Protein AF-A0A957MDE9-F1 (afdb_monomer)

pLDDT: mean 85.19, std 17.05, range [41.03, 98.44]

Sequence (161 aa):
MSDERLPLPGDATGAPSADHPGSALASIGDRILSTESEVSRFDRWVEFIAAVVLSLATVATAWAGYQATLWGGEQARHMAAATAANVQSAQQASSAQQRLSLQATLFVQWATAISEENQDLADFLYQRFPAELRVATDAWLATQPLKNPDAPATPFEMAEY

Mean predicted aligned error: 14.81 Å

Foldseek 3Di:
DDDDDDDDDDDDDDDDDDDDPVVVVVVVVCVVVVVPPCPDVVVVVVVVVVVVVVVVVVVVVVVVVVVVVVVVVVVVVVVVVVVVVVVVVVVVVVVVVVVVVVLVVLQVQLVVCVVVVNVVSNVVSLVVHDPQSNQLQVVQVVCVVVPDVPGDPGSVPDPSD

Solvent-accessible surface area (backbone atoms only — not comparable to full-atom values): 9462 Å² total; per-residue (Å²): 133,86,87,88,82,88,82,91,88,87,84,88,84,90,86,84,85,83,84,61,75,66,55,60,56,49,52,50,49,47,52,59,55,60,69,64,73,65,81,41,72,63,56,59,51,50,52,51,50,50,53,52,52,52,52,51,52,51,53,51,52,53,50,53,54,54,52,52,51,55,55,49,50,57,52,49,52,52,51,51,50,51,51,52,50,52,52,52,51,50,52,51,51,52,54,50,52,52,50,51,53,52,50,53,51,50,50,51,53,27,53,48,24,55,75,70,69,35,56,73,59,19,54,58,45,56,74,65,44,54,68,47,60,44,54,6,39,53,56,40,57,72,52,36,54,93,79,31,89,85,34,66,95,48,35,85,73,38,93,62,80

Radius of gyration: 54.34 Å; Cα contacts (8 Å, |Δi|>4): 55; chains: 1; bounding box: 136×41×113 Å

Structure (mmCIF, N/CA/C/O backbone):
data_AF-A0A957MDE9-F1
#
_entry.id   AF-A0A957MDE9-F1
#
loop_
_atom_site.group_PDB
_atom_site.id
_atom_site.type_symbol
_atom_site.label_atom_id
_atom_site.label_alt_id
_atom_site.label_comp_id
_atom_site.label_asym_id
_atom_site.label_entity_id
_atom_site.label_seq_id
_atom_site.pdbx_PDB_ins_code
_atom_site.Cartn_x
_atom_site.Cartn_y
_atom_site.Cartn_z
_atom_site.occupancy
_atom_site.B_iso_or_equiv
_atom_site.auth_seq_id
_atom_site.auth_comp_id
_atom_site.auth_asym_id
_atom_site.auth_atom_id
_atom_site.pdbx_PDB_model_num
ATOM 1 N N . MET A 1 1 ? 108.355 -29.364 -77.300 1.00 41.22 1 MET A N 1
ATOM 2 C CA . MET A 1 1 ? 109.275 -28.717 -78.252 1.00 41.22 1 MET A CA 1
ATOM 3 C C . MET A 1 1 ? 109.113 -27.229 -78.030 1.00 41.22 1 MET A C 1
ATOM 5 O O . MET A 1 1 ? 108.057 -26.746 -78.396 1.00 41.22 1 MET A O 1
ATOM 9 N N . SER A 1 2 ? 110.077 -26.647 -77.302 1.00 46.56 2 SER A N 1
ATOM 10 C CA . SER A 1 2 ? 110.495 -25.230 -77.210 1.00 46.56 2 SER A CA 1
ATOM 11 C C . SER A 1 2 ? 109.396 -24.149 -77.106 1.00 46.56 2 SER A C 1
ATOM 13 O O . SER A 1 2 ? 108.412 -24.176 -77.820 1.00 46.56 2 SER A O 1
ATOM 15 N N . ASP A 1 3 ? 109.479 -23.109 -76.288 1.00 43.38 3 ASP A N 1
ATOM 16 C CA . ASP A 1 3 ? 110.652 -22.366 -75.846 1.00 43.38 3 ASP A CA 1
ATOM 17 C C . ASP A 1 3 ? 110.223 -21.379 -74.743 1.00 43.38 3 ASP A C 1
ATOM 19 O O . ASP A 1 3 ? 109.060 -20.983 -74.649 1.00 43.38 3 ASP A O 1
ATOM 23 N N . GLU A 1 4 ? 111.190 -20.984 -73.934 1.00 65.56 4 GLU A N 1
ATOM 24 C CA . GLU A 1 4 ? 111.104 -20.148 -72.745 1.00 65.56 4 GLU A CA 1
ATOM 25 C C . GLU A 1 4 ? 111.543 -18.713 -73.098 1.00 65.56 4 GLU A C 1
ATOM 27 O O . GLU A 1 4 ? 112.569 -18.518 -73.747 1.00 65.56 4 GLU A O 1
ATOM 32 N N . ARG A 1 5 ? 110.815 -17.678 -72.650 1.00 50.12 5 ARG A N 1
ATOM 33 C CA . ARG A 1 5 ? 111.364 -16.312 -72.508 1.00 50.12 5 ARG A CA 1
ATOM 34 C C . ARG A 1 5 ? 110.903 -15.643 -71.201 1.00 50.12 5 ARG A C 1
ATOM 36 O O . ARG A 1 5 ? 109.777 -15.174 -71.083 1.00 50.12 5 ARG A O 1
ATOM 43 N N . LEU A 1 6 ? 111.843 -15.648 -70.254 1.00 60.22 6 LEU A N 1
ATOM 44 C CA . LEU A 1 6 ? 112.108 -14.817 -69.053 1.00 60.22 6 LEU A CA 1
ATOM 45 C C . LEU A 1 6 ? 111.947 -13.268 -69.271 1.00 60.22 6 LEU A C 1
ATOM 47 O O . LEU A 1 6 ? 111.929 -12.860 -70.432 1.00 60.22 6 LEU A O 1
ATOM 51 N N . PRO A 1 7 ? 112.134 -12.356 -68.271 1.00 61.12 7 PRO A N 1
ATOM 52 C CA . PRO A 1 7 ? 111.608 -12.231 -66.882 1.00 61.12 7 PRO A CA 1
ATOM 53 C C . PRO A 1 7 ? 111.244 -10.772 -66.401 1.00 61.12 7 PRO A C 1
ATOM 55 O O . PRO A 1 7 ? 111.783 -9.808 -66.921 1.00 61.12 7 PRO A O 1
ATOM 58 N N . LEU A 1 8 ? 110.441 -10.663 -65.313 1.00 57.12 8 LEU A N 1
ATOM 59 C CA . LEU A 1 8 ? 110.494 -9.757 -64.108 1.00 57.12 8 LEU A CA 1
ATOM 60 C C . LEU A 1 8 ? 110.604 -8.192 -64.234 1.00 57.12 8 LEU A C 1
ATOM 62 O O . LEU A 1 8 ? 110.869 -7.672 -65.307 1.00 57.12 8 LEU A O 1
ATOM 66 N N . PRO A 1 9 ? 110.596 -7.404 -63.123 1.00 65.06 9 PRO A N 1
ATOM 67 C CA . PRO A 1 9 ? 109.571 -7.151 -62.080 1.00 65.06 9 PRO A CA 1
ATOM 68 C C . PRO A 1 9 ? 109.374 -5.619 -61.807 1.00 65.06 9 PRO A C 1
ATOM 70 O O . PRO A 1 9 ? 110.096 -4.803 -62.372 1.00 65.06 9 PRO A O 1
ATOM 73 N N . GLY A 1 10 ? 108.473 -5.190 -60.903 1.00 47.31 10 GLY A N 1
ATOM 74 C CA . GLY A 1 10 ? 108.514 -3.796 -60.401 1.00 47.31 10 GLY A CA 1
ATOM 75 C C . GLY A 1 10 ? 107.311 -3.271 -59.603 1.00 47.31 10 GLY A C 1
ATOM 76 O O . GLY A 1 10 ? 106.360 -2.768 -60.185 1.00 47.31 10 GLY A O 1
ATOM 77 N N . ASP A 1 11 ? 107.418 -3.381 -58.277 1.00 49.12 11 ASP A N 1
ATOM 78 C CA . ASP A 1 11 ? 107.048 -2.428 -57.212 1.00 49.12 11 ASP A CA 1
ATOM 79 C C . ASP A 1 11 ? 105.688 -1.687 -57.170 1.00 49.12 11 ASP A C 1
ATOM 81 O O . ASP A 1 11 ? 105.435 -0.694 -57.839 1.00 49.12 11 ASP A O 1
ATOM 85 N N . ALA A 1 12 ? 104.872 -2.146 -56.215 1.00 49.00 12 ALA A N 1
ATOM 86 C CA . ALA A 1 12 ? 104.540 -1.470 -54.952 1.00 49.00 12 ALA A CA 1
ATOM 87 C C . ALA A 1 12 ? 103.899 -0.053 -54.922 1.00 49.00 12 ALA A C 1
ATOM 89 O O . ALA A 1 12 ? 104.516 0.955 -55.244 1.00 49.00 12 ALA A O 1
ATOM 90 N N . THR A 1 13 ? 102.771 -0.007 -54.189 1.00 47.84 13 THR A N 1
ATOM 91 C CA . THR A 1 13 ? 102.414 0.964 -53.118 1.00 47.84 13 THR A CA 1
ATOM 92 C C . THR A 1 13 ? 101.257 1.942 -53.387 1.00 47.84 13 THR A C 1
ATOM 94 O O . THR A 1 13 ? 101.408 2.928 -54.093 1.00 47.84 13 THR A O 1
ATOM 97 N N . GLY A 1 14 ? 100.161 1.739 -52.636 1.00 41.03 14 GLY A N 1
ATOM 98 C CA . GLY A 1 14 ? 99.487 2.798 -51.866 1.00 41.03 14 GLY A CA 1
ATOM 99 C C . GLY A 1 14 ? 98.303 3.537 -52.502 1.00 41.03 14 GLY A C 1
ATOM 100 O O . GLY A 1 14 ? 98.492 4.389 -53.357 1.00 41.03 14 GLY A O 1
ATOM 101 N N . ALA A 1 15 ? 97.093 3.320 -51.973 1.00 46.09 15 ALA A N 1
ATOM 102 C CA . ALA A 1 15 ? 96.370 4.297 -51.133 1.00 46.09 15 ALA A CA 1
ATOM 103 C C . ALA A 1 15 ? 94.868 3.940 -51.001 1.00 46.09 15 ALA A C 1
ATOM 105 O O . ALA A 1 15 ? 94.269 3.448 -51.958 1.00 46.09 15 ALA A O 1
ATOM 106 N N . PRO A 1 16 ? 94.242 4.190 -49.835 1.00 56.31 16 PRO A N 1
ATOM 107 C CA . PRO A 1 16 ? 92.826 3.943 -49.604 1.00 56.31 16 PRO A CA 1
ATOM 108 C C . PRO A 1 16 ? 91.940 5.152 -49.959 1.00 56.31 16 PRO A C 1
ATOM 110 O O . PRO A 1 16 ? 92.320 6.304 -49.762 1.00 56.31 16 PRO A O 1
ATOM 113 N N . SER A 1 17 ? 90.695 4.828 -50.326 1.00 58.03 17 SER A N 1
ATOM 114 C CA . SER A 1 17 ? 89.448 5.605 -50.171 1.00 58.03 17 SER A CA 1
ATOM 115 C C . SER A 1 17 ? 89.250 6.918 -50.947 1.00 58.03 17 SER A C 1
ATOM 117 O O . SER A 1 17 ? 89.871 7.938 -50.675 1.00 58.03 17 SER A O 1
ATOM 119 N N . ALA A 1 18 ? 88.201 6.917 -51.775 1.00 49.31 18 ALA A N 1
ATOM 120 C CA . ALA A 1 18 ? 87.328 8.069 -51.985 1.00 49.31 18 ALA A CA 1
ATOM 121 C C . ALA A 1 18 ? 85.888 7.567 -52.206 1.00 49.31 18 ALA A C 1
ATOM 123 O O . ALA A 1 18 ? 85.401 7.503 -53.332 1.00 49.31 18 ALA A O 1
ATOM 124 N N . ASP A 1 19 ? 85.215 7.171 -51.122 1.00 56.38 19 ASP A N 1
ATOM 125 C CA . ASP A 1 19 ? 83.759 7.017 -51.137 1.00 56.38 19 ASP A CA 1
ATOM 126 C C . ASP A 1 19 ? 83.132 8.410 -51.255 1.00 56.38 19 ASP A C 1
ATOM 128 O O . ASP A 1 19 ? 83.301 9.273 -50.391 1.00 56.38 19 ASP A O 1
ATOM 132 N N . HIS A 1 20 ? 82.429 8.652 -52.360 1.00 58.50 20 HIS A N 1
ATOM 133 C CA . HIS A 1 20 ? 81.756 9.918 -52.621 1.00 58.50 20 HIS A CA 1
ATOM 134 C C . HIS A 1 20 ? 80.498 10.055 -51.733 1.00 58.50 20 HIS A C 1
ATOM 136 O O . HIS A 1 20 ? 79.539 9.301 -51.938 1.00 58.50 20 HIS A O 1
ATOM 142 N N . PRO A 1 21 ? 80.415 11.051 -50.822 1.00 59.31 21 PRO A N 1
ATOM 143 C CA . PRO A 1 21 ? 79.287 11.213 -49.890 1.00 59.31 21 PRO A CA 1
ATOM 144 C C . PRO A 1 21 ? 77.939 11.515 -50.573 1.00 59.31 21 PRO A C 1
ATOM 146 O O . PRO A 1 21 ? 76.885 11.325 -49.971 1.00 59.31 21 PRO A O 1
ATOM 149 N N . GLY A 1 22 ? 77.946 11.937 -51.843 1.00 59.06 22 GLY A N 1
ATOM 150 C CA . GLY A 1 22 ? 76.723 12.161 -52.623 1.00 59.06 22 GLY A CA 1
ATOM 151 C C . GLY A 1 22 ? 75.990 10.878 -53.035 1.00 59.06 22 GLY A C 1
ATOM 152 O O . GLY A 1 22 ? 74.777 10.903 -53.217 1.00 59.06 22 GLY A O 1
ATOM 153 N N . SER A 1 23 ? 76.695 9.746 -53.138 1.00 60.91 23 SER A N 1
ATOM 154 C CA . SER A 1 23 ? 76.109 8.474 -53.595 1.00 60.91 23 SER A CA 1
ATOM 155 C C . SER A 1 23 ? 75.276 7.782 -52.512 1.00 60.91 23 SER A C 1
ATOM 157 O O . SER A 1 23 ? 74.205 7.248 -52.796 1.00 60.91 23 SER A O 1
ATOM 159 N N . ALA A 1 24 ? 75.714 7.867 -51.253 1.00 63.72 24 ALA A N 1
ATOM 160 C CA . ALA A 1 24 ? 74.996 7.303 -50.116 1.00 63.72 24 ALA A CA 1
ATOM 161 C C . ALA A 1 24 ? 73.652 8.013 -49.896 1.00 63.72 24 ALA A C 1
ATOM 163 O O . ALA A 1 24 ? 72.625 7.347 -49.785 1.00 63.72 24 ALA A O 1
ATOM 164 N N . LEU A 1 25 ? 73.632 9.352 -49.925 1.00 62.41 25 LEU A N 1
ATOM 165 C CA . LEU A 1 25 ? 72.403 10.141 -49.785 1.00 62.41 25 LEU A CA 1
ATOM 166 C C . LEU A 1 25 ? 71.446 9.955 -50.969 1.00 62.41 25 LEU A C 1
ATOM 168 O O . LEU A 1 25 ? 70.241 9.851 -50.753 1.00 62.41 25 LEU A O 1
ATOM 172 N N . ALA A 1 26 ? 71.968 9.833 -52.194 1.00 66.00 26 ALA A N 1
ATOM 173 C CA . ALA A 1 26 ? 71.159 9.491 -53.361 1.00 66.00 26 ALA A CA 1
ATOM 174 C C . ALA A 1 26 ? 70.553 8.083 -53.240 1.00 66.00 26 ALA A C 1
ATOM 176 O O . ALA A 1 26 ? 69.372 7.915 -53.507 1.00 66.00 26 ALA A O 1
ATOM 177 N N . SER A 1 27 ? 71.311 7.093 -52.753 1.00 66.69 27 SER A N 1
ATOM 178 C CA . SER A 1 27 ? 70.814 5.720 -52.563 1.00 66.69 27 SER A CA 1
ATOM 179 C C . SER A 1 27 ? 69.788 5.591 -51.432 1.00 66.69 27 SER A C 1
ATOM 181 O O . SER A 1 27 ? 68.887 4.759 -51.506 1.00 66.69 27 SER A O 1
ATOM 183 N N . ILE A 1 28 ? 69.904 6.417 -50.387 1.00 70.38 28 ILE A N 1
ATOM 184 C CA . ILE A 1 28 ? 68.919 6.498 -49.304 1.00 70.38 28 ILE A CA 1
ATOM 185 C C . ILE A 1 28 ? 67.652 7.186 -49.824 1.00 70.38 28 ILE A C 1
ATOM 187 O O . ILE A 1 28 ? 66.560 6.690 -49.571 1.00 70.38 28 ILE A O 1
ATOM 191 N N . GLY A 1 29 ? 67.793 8.264 -50.604 1.00 67.94 29 GLY A N 1
ATOM 192 C CA . GLY A 1 29 ? 66.680 8.926 -51.288 1.00 67.94 29 GLY A CA 1
ATOM 193 C C . GLY A 1 29 ? 65.943 7.991 -52.248 1.00 67.94 29 GLY A C 1
ATOM 194 O O . GLY A 1 29 ? 64.725 7.875 -52.160 1.00 67.94 29 GLY A O 1
ATOM 195 N N . ASP A 1 30 ? 66.674 7.245 -53.079 1.00 66.75 30 ASP A N 1
ATOM 196 C CA . ASP A 1 30 ? 66.103 6.249 -53.989 1.00 66.75 30 ASP A CA 1
ATOM 197 C C . ASP A 1 30 ? 65.443 5.103 -53.228 1.00 66.75 30 ASP A C 1
ATOM 199 O O . ASP A 1 30 ? 64.375 4.665 -53.628 1.00 66.75 30 ASP A O 1
ATOM 203 N N . ARG A 1 31 ? 66.007 4.624 -52.112 1.00 66.25 31 ARG A N 1
ATOM 204 C CA . ARG A 1 31 ? 65.391 3.567 -51.284 1.00 66.25 31 ARG A CA 1
ATOM 205 C C . ARG A 1 31 ? 64.126 4.026 -50.560 1.00 66.25 31 ARG A C 1
ATOM 207 O O . ARG A 1 31 ? 63.199 3.230 -50.417 1.00 66.25 31 ARG A O 1
ATOM 214 N N . ILE A 1 32 ? 64.071 5.284 -50.122 1.00 65.38 32 ILE A N 1
ATOM 215 C CA . ILE A 1 32 ? 62.876 5.882 -49.509 1.00 65.38 32 ILE A CA 1
ATOM 216 C C . ILE A 1 32 ? 61.788 6.107 -50.576 1.00 65.38 32 ILE A C 1
ATOM 218 O O . ILE A 1 32 ? 60.635 5.774 -50.326 1.00 65.38 32 ILE A O 1
ATOM 222 N N . LEU A 1 33 ? 62.153 6.562 -51.781 1.00 63.38 33 LEU A N 1
ATOM 223 C CA . LEU A 1 33 ? 61.221 6.790 -52.898 1.00 63.38 33 LEU A CA 1
ATOM 224 C C . LEU A 1 33 ? 60.765 5.493 -53.596 1.00 63.38 33 LEU A C 1
ATOM 226 O O . LEU A 1 33 ? 59.616 5.383 -54.012 1.00 63.38 33 LEU A O 1
ATOM 230 N N . SER A 1 34 ? 61.625 4.477 -53.709 1.00 57.41 34 SER A N 1
ATOM 231 C CA . SER A 1 34 ? 61.261 3.178 -54.309 1.00 57.41 34 SER A CA 1
ATOM 232 C C . SER A 1 34 ? 60.456 2.287 -53.362 1.00 57.41 34 SER A C 1
ATOM 234 O O . SER A 1 34 ? 59.708 1.433 -53.835 1.00 57.41 34 SER A O 1
ATOM 236 N N . THR A 1 35 ? 60.506 2.555 -52.051 1.00 55.16 35 THR A N 1
ATOM 237 C CA . THR A 1 35 ? 59.574 1.979 -51.065 1.00 55.16 35 THR A CA 1
ATOM 238 C C . THR A 1 35 ? 58.139 2.502 -51.248 1.00 55.16 35 THR A C 1
ATOM 240 O O . THR A 1 35 ? 57.198 1.822 -50.853 1.00 55.16 35 THR A O 1
ATOM 243 N N . GLU A 1 36 ? 57.931 3.657 -51.896 1.00 54.84 36 GLU A N 1
ATOM 244 C CA . GLU A 1 36 ? 56.589 4.229 -52.112 1.00 54.84 36 GLU A CA 1
ATOM 245 C C . GLU A 1 36 ? 55.835 3.674 -53.338 1.00 54.84 36 GLU A C 1
ATOM 247 O O . GLU A 1 36 ? 54.630 3.890 -53.460 1.00 54.84 36 GLU A O 1
ATOM 252 N N . SER A 1 37 ? 56.492 2.962 -54.264 1.00 54.06 37 SER A N 1
ATOM 253 C CA . SER A 1 37 ? 55.916 2.716 -55.605 1.00 54.06 37 SER A CA 1
ATOM 254 C C . SER A 1 37 ? 55.356 1.316 -55.873 1.00 54.06 37 SER A C 1
ATOM 256 O O . SER A 1 37 ? 54.973 1.019 -57.004 1.00 54.06 37 SER A O 1
ATOM 258 N N . GLU A 1 38 ? 55.218 0.476 -54.848 1.00 54.00 38 GLU A N 1
ATOM 259 C CA . GLU A 1 38 ? 54.474 -0.781 -54.961 1.00 54.00 38 GLU A CA 1
ATOM 260 C C . GLU A 1 38 ? 53.377 -0.861 -53.896 1.00 54.00 38 GLU A C 1
ATOM 262 O O . GLU A 1 38 ? 53.288 -1.813 -53.126 1.00 54.00 38 GLU A O 1
ATOM 267 N N . VAL A 1 39 ? 52.489 0.144 -53.873 1.00 58.44 39 VAL A N 1
ATOM 268 C CA . VAL A 1 39 ? 51.141 -0.039 -53.310 1.00 58.44 39 VAL A CA 1
ATOM 269 C C . VAL A 1 39 ? 50.457 -1.108 -54.164 1.00 58.44 39 VAL A C 1
ATOM 271 O O . VAL A 1 39 ? 49.826 -0.835 -55.190 1.00 58.44 39 VAL A O 1
ATOM 274 N N . SER A 1 40 ? 50.702 -2.358 -53.780 1.00 66.19 40 SER A N 1
ATOM 275 C CA . SER A 1 40 ? 50.290 -3.563 -54.477 1.00 66.19 40 SER A CA 1
ATOM 276 C C . SER A 1 40 ? 48.776 -3.544 -54.651 1.00 66.19 40 SER A C 1
ATOM 278 O O . SER A 1 40 ? 48.037 -3.088 -53.780 1.00 66.19 40 SER A O 1
ATOM 280 N N . ARG A 1 41 ? 48.266 -4.067 -55.771 1.00 67.44 41 ARG A N 1
ATOM 281 C CA . ARG A 1 41 ? 46.812 -4.212 -55.996 1.00 67.44 41 ARG A CA 1
ATOM 282 C C . ARG A 1 41 ? 46.105 -4.886 -54.813 1.00 67.44 41 ARG A C 1
ATOM 284 O O . ARG A 1 41 ? 44.920 -4.641 -54.606 1.00 67.44 41 ARG A O 1
ATOM 291 N N . PHE A 1 42 ? 46.840 -5.705 -54.059 1.00 74.31 42 PHE A N 1
ATOM 292 C CA . PHE A 1 42 ? 46.396 -6.320 -52.818 1.00 74.31 42 PHE A CA 1
ATOM 293 C C . PHE A 1 42 ? 46.049 -5.288 -51.732 1.00 74.31 42 PHE A C 1
ATOM 295 O O . PHE A 1 42 ? 44.944 -5.352 -51.203 1.00 74.31 42 PHE A O 1
ATOM 302 N N . ASP A 1 43 ? 46.899 -4.287 -51.481 1.00 81.69 43 ASP A N 1
ATOM 303 C CA . ASP A 1 43 ? 46.626 -3.217 -50.508 1.00 81.69 43 ASP A CA 1
ATOM 304 C C . ASP A 1 43 ? 45.386 -2.412 -50.888 1.00 81.69 43 ASP A C 1
ATOM 306 O O . ASP A 1 43 ? 44.532 -2.158 -50.044 1.00 81.69 43 ASP A O 1
ATOM 310 N N . ARG A 1 44 ? 45.208 -2.097 -52.178 1.00 81.19 44 ARG A N 1
ATOM 311 C CA . ARG A 1 44 ? 44.006 -1.387 -52.650 1.00 81.19 44 ARG A CA 1
ATOM 312 C C . ARG A 1 44 ? 42.724 -2.199 -52.424 1.00 81.19 44 ARG A C 1
ATOM 314 O O . ARG A 1 44 ? 41.678 -1.635 -52.107 1.00 81.19 44 ARG A O 1
ATOM 321 N N . TRP A 1 45 ? 42.782 -3.519 -52.617 1.00 88.06 45 TRP A N 1
ATOM 322 C CA . TRP A 1 45 ? 41.628 -4.404 -52.418 1.00 88.06 45 TRP A CA 1
ATOM 323 C C . TRP A 1 45 ? 41.305 -4.582 -50.930 1.00 88.06 45 TRP A C 1
ATOM 325 O O . TRP A 1 45 ? 40.136 -4.558 -50.544 1.00 88.06 45 TRP A O 1
ATOM 335 N N . VAL A 1 46 ? 42.339 -4.687 -50.091 1.00 91.25 46 VAL A N 1
ATOM 336 C CA . VAL A 1 46 ? 42.214 -4.713 -48.628 1.00 91.25 46 VAL A CA 1
ATOM 337 C C . VAL A 1 46 ? 41.638 -3.396 -48.107 1.00 91.25 46 VAL A C 1
ATOM 339 O O . VAL A 1 46 ? 40.715 -3.427 -47.298 1.00 91.25 46 VAL A O 1
ATOM 342 N N . GLU A 1 47 ? 42.103 -2.252 -48.611 1.00 89.88 47 GLU A N 1
ATOM 343 C CA . GLU A 1 47 ? 41.605 -0.920 -48.246 1.00 89.88 47 GLU A CA 1
ATOM 344 C C . GLU A 1 47 ? 40.109 -0.765 -48.567 1.00 89.88 47 GLU A C 1
ATOM 346 O O . GLU A 1 47 ? 39.330 -0.302 -47.731 1.00 89.88 47 GLU A O 1
ATOM 351 N N . PHE A 1 48 ? 39.669 -1.243 -49.737 1.00 93.75 48 PHE A N 1
ATOM 352 C CA . PHE A 1 48 ? 38.252 -1.246 -50.104 1.00 93.75 48 PHE A CA 1
ATOM 353 C C . PHE A 1 48 ? 37.407 -2.141 -49.186 1.00 93.75 48 PHE A C 1
ATOM 355 O O . PHE A 1 48 ? 36.370 -1.705 -48.684 1.00 93.75 48 PHE A O 1
ATOM 362 N N . ILE A 1 49 ? 37.844 -3.381 -48.928 1.00 95.56 49 ILE A N 1
ATOM 363 C CA . ILE A 1 49 ? 37.123 -4.295 -48.028 1.00 95.56 49 ILE A CA 1
ATOM 364 C C . ILE A 1 49 ? 37.057 -3.717 -46.616 1.00 95.56 49 ILE A C 1
ATOM 366 O O . ILE A 1 49 ? 35.997 -3.760 -45.994 1.00 95.56 49 ILE A O 1
ATOM 370 N N . ALA A 1 50 ? 38.153 -3.143 -46.121 1.00 94.81 50 ALA A N 1
ATOM 371 C CA . ALA A 1 50 ? 38.194 -2.501 -44.816 1.00 94.81 50 ALA A CA 1
ATOM 372 C C . ALA A 1 50 ? 37.167 -1.363 -44.724 1.00 94.81 50 ALA A C 1
ATOM 374 O O . ALA A 1 50 ? 36.411 -1.308 -43.755 1.00 94.81 50 ALA A O 1
ATOM 375 N N . ALA A 1 51 ? 37.067 -0.512 -45.752 1.00 95.62 51 ALA A N 1
ATOM 376 C CA . ALA A 1 51 ? 36.066 0.552 -45.806 1.00 95.62 51 ALA A CA 1
ATOM 377 C C . ALA A 1 51 ? 34.626 0.006 -45.793 1.00 95.62 51 ALA A C 1
ATOM 379 O O . ALA A 1 51 ? 33.775 0.520 -45.063 1.00 95.62 51 ALA A O 1
ATOM 380 N N . VAL A 1 52 ? 34.352 -1.065 -46.547 1.00 96.94 52 VAL A N 1
ATOM 381 C CA . VAL A 1 52 ? 33.034 -1.725 -46.559 1.00 96.94 52 VAL A CA 1
ATOM 382 C C . VAL A 1 52 ? 32.699 -2.307 -45.186 1.00 96.94 52 VAL A C 1
ATOM 384 O O . VAL A 1 52 ? 31.611 -2.067 -44.665 1.00 96.94 52 VAL A O 1
ATOM 387 N N . VAL A 1 53 ? 33.631 -3.033 -44.566 1.00 97.19 53 VAL A N 1
ATOM 388 C CA . VAL A 1 53 ? 33.440 -3.623 -43.234 1.00 97.19 53 VAL A CA 1
ATOM 389 C C . VAL A 1 53 ? 33.219 -2.536 -42.185 1.00 97.19 53 VAL A C 1
ATOM 391 O O . VAL A 1 53 ? 32.317 -2.666 -41.362 1.00 97.19 53 VAL A O 1
ATOM 394 N N . LEU A 1 54 ? 33.980 -1.442 -42.233 1.00 96.88 54 LEU A N 1
ATOM 395 C CA . LEU A 1 54 ? 33.833 -0.324 -41.302 1.00 96.88 54 LEU A CA 1
ATOM 396 C C . LEU A 1 54 ? 32.483 0.389 -41.474 1.00 96.88 54 LEU A C 1
ATOM 398 O O . LEU A 1 54 ? 31.832 0.745 -40.488 1.00 96.88 54 LEU A O 1
ATOM 402 N N . SER A 1 55 ? 32.020 0.543 -42.718 1.00 97.06 55 SER A N 1
ATOM 403 C CA . SER A 1 55 ? 30.687 1.074 -43.012 1.00 97.06 55 SER A CA 1
ATOM 404 C C . SER A 1 55 ? 29.592 0.172 -42.433 1.00 97.06 55 SER A C 1
ATOM 406 O O . SER A 1 55 ? 28.725 0.647 -41.696 1.00 97.06 55 SER A O 1
ATOM 408 N N . LEU A 1 56 ? 29.675 -1.141 -42.669 1.00 97.50 56 LEU A N 1
ATOM 409 C CA . LEU A 1 56 ? 28.728 -2.115 -42.122 1.00 97.50 56 LEU A CA 1
ATOM 410 C C . LEU A 1 56 ? 28.750 -2.150 -40.588 1.00 97.50 56 LEU A C 1
ATOM 412 O O . LEU A 1 56 ? 27.689 -2.182 -39.967 1.00 97.50 56 LEU A O 1
ATOM 416 N N . ALA A 1 57 ? 29.929 -2.083 -39.968 1.00 96.94 57 ALA A N 1
ATOM 417 C CA . ALA A 1 57 ? 30.078 -2.016 -38.515 1.00 96.94 57 ALA A CA 1
ATOM 418 C C . ALA A 1 57 ? 29.408 -0.763 -37.926 1.00 96.94 57 ALA A C 1
ATOM 420 O O . ALA A 1 57 ? 28.748 -0.834 -36.886 1.00 96.94 57 ALA A O 1
ATOM 421 N N . THR A 1 58 ? 29.517 0.374 -38.617 1.00 97.12 58 THR A N 1
ATOM 422 C CA . THR A 1 58 ? 28.857 1.627 -38.221 1.00 97.12 58 THR A CA 1
ATOM 423 C C . THR A 1 58 ? 27.335 1.485 -38.254 1.00 97.12 58 THR A C 1
ATOM 425 O O . THR A 1 58 ? 26.657 1.817 -37.280 1.00 97.12 58 THR A O 1
ATOM 428 N N . VAL A 1 59 ? 26.791 0.925 -39.340 1.00 97.62 59 VAL A N 1
ATOM 429 C CA . VAL A 1 59 ? 25.347 0.675 -39.477 1.00 97.62 59 VAL A CA 1
ATOM 430 C C . VAL A 1 59 ? 24.856 -0.316 -38.421 1.00 97.62 59 VAL A C 1
ATOM 432 O O . VAL A 1 59 ? 23.827 -0.076 -37.790 1.00 97.62 59 VAL A O 1
ATOM 435 N N . ALA A 1 60 ? 25.604 -1.394 -38.172 1.00 97.25 60 ALA A N 1
ATOM 436 C CA . ALA A 1 60 ? 25.277 -2.378 -37.144 1.00 97.25 60 ALA A CA 1
ATOM 437 C C . ALA A 1 60 ? 25.249 -1.755 -35.737 1.00 97.25 60 ALA A C 1
ATOM 439 O O . ALA A 1 60 ? 24.335 -2.033 -34.962 1.00 97.25 60 ALA A O 1
ATOM 440 N N . THR A 1 61 ? 26.197 -0.863 -35.429 1.0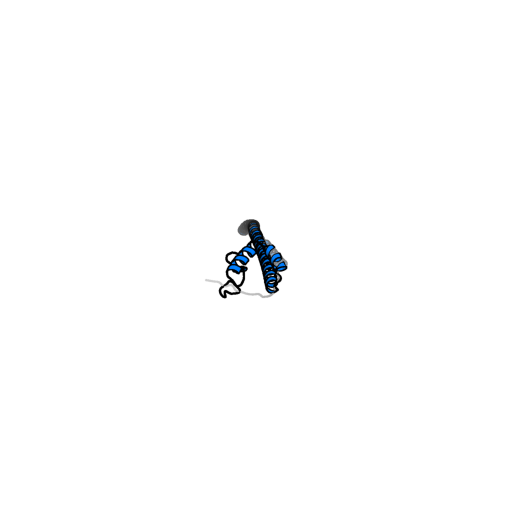0 96.56 61 THR A N 1
ATOM 441 C CA . THR A 1 61 ? 26.242 -0.127 -34.154 1.00 96.56 61 THR A CA 1
ATOM 442 C C . THR A 1 61 ? 25.020 0.779 -33.989 1.00 96.56 61 THR A C 1
ATOM 444 O O . THR A 1 61 ? 24.367 0.756 -32.945 1.00 96.56 61 THR A O 1
ATOM 447 N N . ALA A 1 62 ? 24.658 1.533 -35.033 1.00 96.50 62 ALA A N 1
ATOM 448 C CA . ALA A 1 62 ? 23.470 2.385 -35.022 1.00 96.50 62 ALA A CA 1
ATOM 449 C C . ALA A 1 62 ? 22.172 1.568 -34.870 1.00 96.50 62 ALA A C 1
ATOM 451 O O . ALA A 1 62 ? 21.294 1.937 -34.088 1.00 96.50 62 ALA A O 1
ATOM 452 N N . TRP A 1 63 ? 22.065 0.429 -35.563 1.00 95.88 63 TRP A N 1
ATOM 453 C CA . TRP A 1 63 ? 20.917 -0.474 -35.462 1.00 95.88 63 TRP A CA 1
ATOM 454 C C . TRP A 1 63 ? 20.775 -1.081 -34.063 1.00 95.88 63 TRP A C 1
ATOM 456 O O . TRP A 1 63 ? 19.677 -1.096 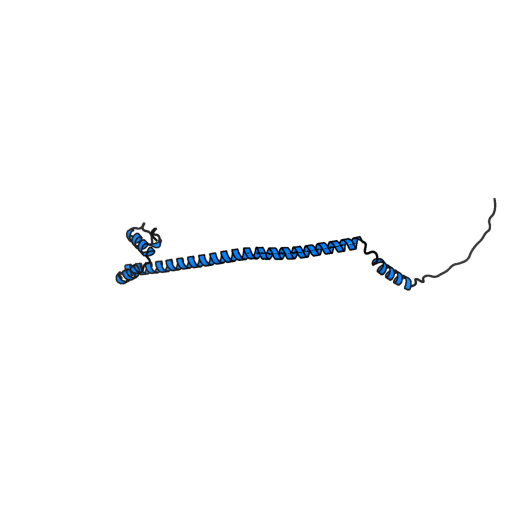-33.506 1.00 95.88 63 TRP A O 1
ATOM 466 N N . ALA A 1 64 ? 21.880 -1.536 -33.467 1.00 95.19 64 ALA A N 1
ATOM 467 C CA . ALA A 1 64 ? 21.883 -2.060 -32.106 1.00 95.19 64 ALA A CA 1
ATOM 468 C C . ALA A 1 64 ? 21.422 -1.000 -31.091 1.00 95.19 64 ALA A C 1
ATOM 470 O O . ALA A 1 64 ? 20.593 -1.300 -30.234 1.00 95.19 64 ALA A O 1
ATOM 471 N N . GLY A 1 65 ? 21.882 0.251 -31.224 1.00 93.69 65 GLY A N 1
ATOM 472 C CA . GLY A 1 65 ? 21.419 1.364 -30.386 1.00 93.69 65 GLY A CA 1
ATOM 473 C C . GLY A 1 65 ? 19.924 1.670 -30.552 1.00 93.69 65 GLY A C 1
ATOM 474 O O . GLY A 1 65 ? 19.216 1.881 -29.563 1.00 93.69 65 GLY A O 1
ATOM 475 N N . TYR A 1 66 ? 19.419 1.634 -31.791 1.00 92.56 66 TYR A N 1
ATOM 476 C CA . TYR A 1 66 ? 17.991 1.801 -32.078 1.00 92.56 66 TYR A CA 1
ATOM 477 C C . TYR A 1 66 ? 17.144 0.709 -31.408 1.00 92.56 66 TYR A C 1
ATOM 479 O O . TYR A 1 66 ? 16.191 1.019 -30.692 1.00 92.56 66 TYR A O 1
ATOM 487 N N . GLN A 1 67 ? 17.530 -0.561 -31.563 1.00 93.44 67 GLN A N 1
ATOM 488 C CA . GLN A 1 67 ? 16.830 -1.691 -30.942 1.00 93.44 67 GLN A CA 1
ATOM 489 C C . GLN A 1 67 ? 16.894 -1.651 -29.410 1.00 93.44 67 GLN A C 1
ATOM 491 O O . GLN A 1 67 ? 15.881 -1.877 -28.750 1.00 93.44 67 GLN A O 1
ATOM 496 N N . ALA A 1 68 ? 18.046 -1.288 -28.836 1.00 92.88 68 ALA A N 1
ATOM 497 C CA . ALA A 1 68 ? 18.191 -1.121 -27.390 1.00 92.88 68 ALA A CA 1
ATOM 498 C C . ALA A 1 68 ? 17.212 -0.072 -26.833 1.00 92.88 68 ALA A C 1
ATOM 500 O O . ALA A 1 68 ? 16.614 -0.278 -25.778 1.00 92.88 68 ALA A O 1
ATOM 501 N N . THR A 1 69 ? 16.994 1.022 -27.568 1.00 92.94 69 THR A N 1
ATOM 502 C CA . THR A 1 69 ? 16.034 2.068 -27.182 1.00 92.94 69 THR A CA 1
ATOM 503 C C . THR A 1 69 ? 14.588 1.564 -27.239 1.00 92.94 69 THR A C 1
ATOM 505 O O . THR A 1 69 ? 13.803 1.851 -26.335 1.00 92.94 69 THR A O 1
ATOM 508 N N . LEU A 1 70 ? 14.231 0.778 -28.262 1.00 91.44 70 LEU A N 1
ATOM 509 C CA . LEU A 1 70 ? 12.888 0.201 -28.395 1.00 91.44 70 LEU A CA 1
ATOM 510 C C . LEU A 1 70 ? 12.556 -0.771 -27.254 1.00 91.44 70 LEU A C 1
ATOM 512 O O . LEU A 1 70 ? 11.505 -0.643 -26.627 1.00 91.44 70 LEU A O 1
ATOM 516 N N . TRP A 1 71 ? 13.454 -1.712 -26.947 1.00 89.88 71 TRP A N 1
ATOM 517 C CA . TRP A 1 71 ? 13.256 -2.658 -25.841 1.00 89.88 71 TRP A CA 1
ATOM 518 C C . TRP A 1 71 ? 13.287 -1.967 -24.477 1.00 89.88 71 TRP A C 1
ATOM 520 O O . TRP A 1 71 ? 12.492 -2.305 -23.598 1.00 89.88 71 TRP A O 1
ATOM 530 N N . GLY A 1 72 ? 14.145 -0.954 -24.324 1.00 90.50 72 GLY A N 1
ATOM 531 C CA . GLY A 1 72 ? 14.190 -0.121 -23.126 1.00 90.50 72 GLY A CA 1
ATOM 532 C C . GLY A 1 72 ? 12.866 0.600 -22.859 1.00 90.50 72 GLY A C 1
ATOM 533 O O . GLY A 1 72 ? 12.459 0.712 -21.705 1.00 90.50 72 GLY A O 1
ATOM 534 N N . GLY A 1 73 ? 12.155 1.025 -23.909 1.00 91.94 73 GLY A N 1
ATOM 535 C CA . GLY A 1 73 ? 10.841 1.660 -23.796 1.00 91.94 73 GLY A CA 1
ATOM 536 C C . GLY A 1 73 ? 9.762 0.736 -23.222 1.00 91.94 73 GLY A C 1
ATOM 537 O O . GLY A 1 73 ? 9.075 1.113 -22.269 1.00 91.94 73 GLY A O 1
ATOM 538 N N . GLU A 1 74 ? 9.635 -0.485 -23.749 1.00 90.88 74 GLU A N 1
ATOM 539 C CA . GLU A 1 74 ? 8.635 -1.450 -23.260 1.00 90.88 74 GLU A CA 1
ATOM 540 C C . GLU A 1 74 ? 8.958 -1.920 -21.835 1.00 90.88 74 GLU A C 1
ATOM 542 O O . GLU A 1 74 ? 8.088 -1.964 -20.962 1.00 90.88 74 GLU A O 1
ATOM 547 N N . GLN A 1 75 ? 10.237 -2.179 -21.547 1.00 92.94 75 GLN A N 1
ATOM 548 C CA . GLN A 1 75 ? 10.680 -2.512 -20.195 1.00 92.94 75 GLN A CA 1
ATOM 549 C C . GLN A 1 75 ? 10.391 -1.374 -19.205 1.00 92.94 75 GLN A C 1
ATOM 551 O O . GLN A 1 75 ? 9.898 -1.628 -18.103 1.00 92.94 75 GLN A O 1
ATOM 556 N N . ALA A 1 76 ? 10.650 -0.119 -19.589 1.00 93.75 76 ALA A N 1
ATOM 557 C CA . ALA A 1 76 ? 10.342 1.042 -18.761 1.00 93.75 76 ALA A CA 1
ATOM 558 C C . ALA A 1 76 ? 8.835 1.167 -18.497 1.00 93.75 76 ALA A C 1
ATOM 560 O O . ALA A 1 76 ? 8.436 1.458 -17.368 1.00 93.75 76 ALA A O 1
ATOM 561 N N . ARG A 1 77 ? 7.987 0.882 -19.495 1.00 93.69 77 ARG A N 1
ATOM 562 C CA . ARG A 1 77 ? 6.525 0.871 -19.339 1.00 93.69 77 ARG A CA 1
ATOM 563 C C . ARG A 1 77 ? 6.076 -0.185 -18.330 1.00 93.69 77 ARG A C 1
ATOM 565 O O . ARG A 1 77 ? 5.303 0.138 -17.427 1.00 93.69 77 ARG A O 1
ATOM 572 N N . HIS A 1 78 ? 6.569 -1.416 -18.444 1.00 95.88 78 HIS A N 1
ATOM 573 C CA . HIS A 1 78 ? 6.253 -2.476 -17.485 1.00 95.88 78 HIS A CA 1
ATOM 574 C C . HIS A 1 78 ? 6.754 -2.154 -16.075 1.00 95.88 78 HIS A C 1
ATOM 576 O O . HIS A 1 78 ? 6.024 -2.367 -15.110 1.00 95.88 78 HIS A O 1
ATOM 582 N N . MET A 1 79 ? 7.956 -1.586 -15.943 1.00 95.50 79 MET A N 1
ATOM 583 C CA . MET A 1 79 ? 8.502 -1.186 -14.645 1.00 95.50 79 MET A CA 1
ATOM 584 C C . MET A 1 79 ? 7.692 -0.050 -14.007 1.00 95.50 79 MET A C 1
ATOM 586 O O . MET A 1 79 ? 7.405 -0.085 -12.809 1.00 95.50 79 MET A O 1
ATOM 590 N N . ALA A 1 80 ? 7.268 0.935 -14.804 1.00 97.06 80 ALA A N 1
ATOM 591 C CA . ALA A 1 80 ? 6.392 2.009 -14.349 1.00 97.06 80 ALA A CA 1
ATOM 592 C C . ALA A 1 80 ? 5.027 1.465 -13.902 1.00 97.06 80 ALA A C 1
ATOM 594 O O . ALA A 1 80 ? 4.540 1.839 -12.836 1.00 97.06 80 ALA A O 1
ATOM 595 N N . ALA A 1 81 ? 4.440 0.538 -14.666 1.00 97.50 81 ALA A N 1
ATOM 596 C CA . ALA A 1 81 ? 3.188 -0.119 -14.303 1.00 97.50 81 ALA A CA 1
ATOM 597 C C . ALA A 1 81 ? 3.320 -0.943 -13.009 1.00 97.50 81 ALA A C 1
ATOM 599 O O . ALA A 1 81 ? 2.475 -0.829 -12.125 1.00 97.50 81 ALA A O 1
ATOM 600 N N . ALA A 1 82 ? 4.400 -1.716 -12.858 1.00 97.81 82 ALA A N 1
ATOM 601 C CA . ALA A 1 82 ? 4.674 -2.486 -11.646 1.00 97.81 82 ALA A CA 1
ATOM 602 C C . ALA A 1 82 ? 4.876 -1.577 -10.424 1.00 97.81 82 ALA A C 1
ATOM 604 O O . ALA A 1 82 ? 4.311 -1.821 -9.362 1.00 97.81 82 ALA A O 1
ATOM 605 N N . THR A 1 83 ? 5.623 -0.482 -10.583 1.00 98.06 83 THR A N 1
ATOM 606 C CA . THR A 1 83 ? 5.818 0.514 -9.519 1.00 98.06 83 THR A CA 1
ATOM 607 C C . THR A 1 83 ? 4.493 1.160 -9.123 1.00 98.06 83 THR A C 1
ATOM 609 O O . THR A 1 83 ? 4.192 1.264 -7.936 1.00 98.06 83 THR A O 1
ATOM 612 N N . ALA A 1 84 ? 3.666 1.540 -10.101 1.00 98.06 84 ALA A N 1
ATOM 613 C CA . ALA A 1 84 ? 2.344 2.098 -9.843 1.00 98.06 84 ALA A CA 1
ATOM 614 C C . ALA A 1 84 ? 1.439 1.107 -9.092 1.00 98.06 84 ALA A C 1
ATOM 616 O O . ALA A 1 84 ? 0.785 1.496 -8.125 1.00 98.06 84 ALA A O 1
ATOM 617 N N . ALA A 1 85 ? 1.441 -0.171 -9.484 1.00 98.06 85 ALA A N 1
ATOM 618 C CA . ALA A 1 85 ? 0.691 -1.222 -8.799 1.00 98.06 85 ALA A CA 1
ATOM 619 C C . ALA A 1 85 ? 1.176 -1.429 -7.354 1.00 98.06 85 ALA A C 1
ATOM 621 O O . ALA A 1 85 ? 0.359 -1.495 -6.437 1.00 98.06 85 ALA A O 1
ATOM 622 N N . ASN A 1 86 ? 2.493 -1.442 -7.126 1.00 97.88 86 ASN A N 1
ATOM 623 C CA . ASN A 1 86 ? 3.071 -1.547 -5.784 1.00 97.88 86 ASN A CA 1
ATOM 624 C C . ASN A 1 86 ? 2.669 -0.362 -4.893 1.00 97.88 86 ASN A C 1
ATOM 626 O O . ASN A 1 86 ? 2.301 -0.560 -3.737 1.00 97.88 86 ASN A O 1
ATOM 630 N N . VAL A 1 87 ? 2.678 0.865 -5.428 1.00 98.44 87 VAL A N 1
ATOM 631 C CA . VAL A 1 87 ? 2.235 2.062 -4.695 1.00 98.44 87 VAL A CA 1
ATOM 632 C C . VAL A 1 87 ? 0.747 1.978 -4.347 1.00 98.44 87 VAL A C 1
ATOM 634 O O . VAL A 1 87 ? 0.378 2.253 -3.208 1.00 98.44 87 VAL A O 1
ATOM 637 N N . GLN A 1 88 ? -0.108 1.563 -5.284 1.00 98.19 88 GLN A N 1
ATOM 638 C CA . GLN A 1 88 ? -1.543 1.393 -5.023 1.00 98.19 88 GLN A CA 1
ATOM 639 C C . GLN A 1 88 ? -1.805 0.312 -3.968 1.00 98.19 88 GLN A C 1
ATOM 641 O O . GLN A 1 88 ? -2.587 0.536 -3.045 1.00 98.19 88 GLN A O 1
ATOM 646 N N . SER A 1 89 ? -1.108 -0.825 -4.051 1.00 97.94 89 SER A N 1
ATOM 647 C CA . SER A 1 89 ? -1.194 -1.891 -3.049 1.00 97.94 89 SER A CA 1
ATOM 648 C C . SER A 1 89 ? -0.764 -1.398 -1.668 1.00 97.94 89 SER A C 1
ATOM 650 O O . SER A 1 89 ? -1.436 -1.687 -0.680 1.00 97.94 89 SER A O 1
ATOM 652 N N . ALA A 1 90 ? 0.327 -0.632 -1.585 1.00 98.12 90 ALA A N 1
ATOM 653 C CA . ALA A 1 90 ? 0.794 -0.060 -0.327 1.00 98.12 90 ALA A CA 1
ATOM 654 C C . ALA A 1 90 ? -0.227 0.928 0.259 1.00 98.12 90 ALA A C 1
ATOM 656 O O . ALA A 1 90 ? -0.532 0.858 1.447 1.00 98.12 90 ALA A O 1
ATOM 657 N N . GLN A 1 91 ? -0.820 1.794 -0.570 1.00 98.31 91 GLN A N 1
ATOM 658 C CA . GLN A 1 91 ? -1.868 2.726 -0.139 1.00 98.31 91 GLN A CA 1
ATOM 659 C C . GLN A 1 91 ? -3.104 1.994 0.396 1.00 98.31 91 GLN A C 1
ATOM 661 O O . GLN A 1 91 ? -3.622 2.346 1.458 1.00 98.31 91 GLN A O 1
ATOM 666 N N . GLN A 1 92 ? -3.562 0.953 -0.304 1.00 98.25 92 GLN A N 1
ATOM 667 C CA . GLN A 1 92 ? -4.693 0.140 0.139 1.00 98.25 92 GLN A CA 1
ATOM 668 C C . GLN A 1 92 ? -4.385 -0.572 1.459 1.00 98.25 92 GLN A C 1
ATOM 670 O O . GLN A 1 92 ? -5.197 -0.492 2.384 1.00 98.25 92 GLN A O 1
ATOM 675 N N . ALA A 1 93 ? -3.198 -1.172 1.590 1.00 98.06 93 ALA A N 1
ATOM 676 C CA . ALA A 1 93 ? -2.750 -1.804 2.829 1.00 98.06 93 ALA A CA 1
ATOM 677 C C . ALA A 1 93 ? -2.698 -0.803 3.996 1.00 98.06 93 ALA A C 1
ATOM 679 O O . ALA A 1 93 ? -3.233 -1.082 5.068 1.00 98.06 93 ALA A O 1
ATOM 680 N N . SER A 1 94 ? -2.150 0.400 3.785 1.00 98.00 94 SER A N 1
ATOM 681 C CA . SER A 1 94 ? -2.145 1.458 4.804 1.00 98.00 94 SER A CA 1
ATOM 682 C C . SER A 1 94 ? -3.558 1.898 5.195 1.00 98.00 94 SER A C 1
ATOM 684 O O . SER A 1 94 ? -3.837 2.067 6.380 1.00 98.00 94 SER A O 1
ATOM 686 N N . SER A 1 95 ? -4.473 2.035 4.229 1.00 97.94 95 SER A N 1
ATOM 687 C CA . SER A 1 95 ? -5.867 2.402 4.511 1.00 97.94 95 SER A CA 1
ATOM 688 C C . S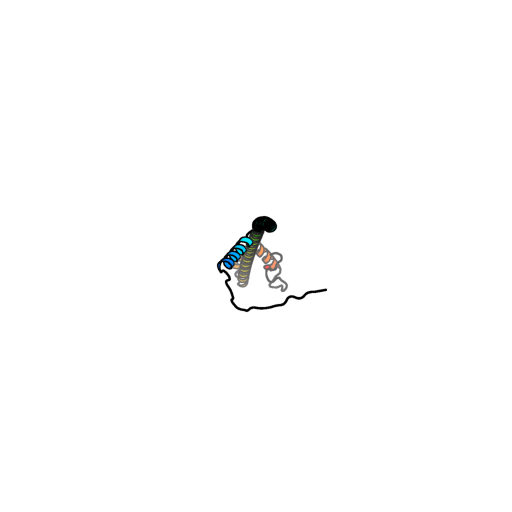ER A 1 95 ? -6.610 1.323 5.310 1.00 97.94 95 SER A C 1
ATOM 690 O O . SER A 1 95 ? -7.407 1.641 6.192 1.00 97.94 95 SER A O 1
ATOM 692 N N . ALA A 1 96 ? -6.348 0.043 5.026 1.00 96.56 96 ALA A N 1
ATOM 693 C CA . ALA A 1 96 ? -6.911 -1.079 5.766 1.00 96.56 96 ALA A CA 1
ATOM 694 C C . ALA A 1 96 ? -6.360 -1.113 7.196 1.00 96.56 96 ALA A C 1
ATOM 696 O O . ALA A 1 96 ? -7.137 -1.193 8.144 1.00 96.56 96 ALA A O 1
ATOM 697 N N . GLN A 1 97 ? -5.045 -0.934 7.357 1.00 97.12 97 GLN A N 1
ATOM 698 C CA . GLN A 1 97 ? -4.410 -0.864 8.670 1.00 97.12 97 GLN A CA 1
ATOM 699 C C . GLN A 1 97 ? -4.958 0.297 9.508 1.00 97.12 97 GLN A C 1
ATOM 701 O O . GLN A 1 97 ? -5.271 0.112 10.680 1.00 97.12 97 GLN A O 1
ATOM 706 N N . GLN A 1 98 ? -5.134 1.482 8.913 1.00 97.62 98 GLN A N 1
ATOM 707 C CA . GLN A 1 98 ? -5.708 2.633 9.610 1.00 97.62 98 GLN A CA 1
ATOM 708 C C . GLN A 1 98 ? -7.151 2.364 10.058 1.00 97.62 98 GLN A C 1
ATOM 710 O O . GLN A 1 98 ? -7.510 2.700 11.186 1.00 97.62 98 GLN A O 1
ATOM 715 N N . ARG A 1 99 ? -7.971 1.731 9.205 1.00 96.00 99 ARG A N 1
ATOM 716 C CA . ARG A 1 99 ? -9.339 1.326 9.565 1.00 96.00 99 ARG A CA 1
ATOM 717 C C . ARG A 1 99 ? -9.344 0.343 10.731 1.00 96.00 99 ARG A C 1
ATOM 719 O O . ARG A 1 99 ? -10.071 0.581 11.691 1.00 96.00 99 ARG A O 1
ATOM 726 N N . LEU A 1 100 ? -8.507 -0.693 10.685 1.00 95.12 100 LEU A N 1
ATOM 727 C CA . LEU A 1 100 ? -8.396 -1.675 11.764 1.00 95.12 100 LEU A CA 1
ATOM 728 C C . LEU A 1 100 ? -7.944 -1.019 13.075 1.00 95.12 100 LEU A C 1
ATOM 730 O O . LEU A 1 100 ? -8.545 -1.254 14.117 1.00 95.12 100 LEU A O 1
ATOM 734 N N . SER A 1 101 ? -6.948 -0.129 13.033 1.00 96.69 101 SER A N 1
ATOM 735 C CA . SER A 1 101 ? -6.489 0.598 14.223 1.00 96.69 101 SER A CA 1
ATOM 736 C C . SER A 1 101 ? -7.569 1.506 14.821 1.00 96.69 101 SER A C 1
ATOM 738 O O . SER A 1 101 ? -7.713 1.552 16.044 1.00 96.69 101 SER A O 1
ATOM 740 N N . LEU A 1 102 ? -8.354 2.205 13.991 1.00 97.12 102 LEU A N 1
ATOM 741 C CA . LEU A 1 102 ? -9.491 3.006 14.460 1.00 97.12 102 LEU A CA 1
ATOM 742 C C . LEU A 1 102 ? -10.577 2.129 15.095 1.00 97.12 102 LEU A C 1
ATOM 744 O O . LEU A 1 102 ? -11.100 2.480 16.150 1.00 97.12 102 LEU A O 1
ATOM 748 N N . GLN A 1 103 ? -10.889 0.984 14.488 1.00 96.94 103 GLN A N 1
ATOM 749 C CA . GLN A 1 103 ? -11.868 0.036 15.017 1.00 96.94 103 GL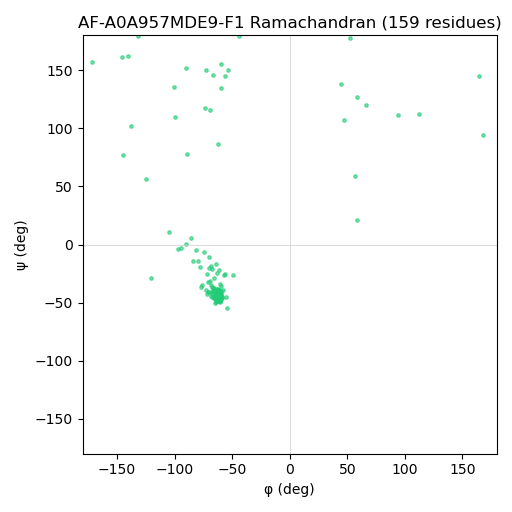N A CA 1
ATOM 750 C C . GLN A 1 103 ? -11.409 -0.592 16.337 1.00 96.94 103 GLN A C 1
ATOM 752 O O . GLN A 1 103 ? -12.179 -0.613 17.292 1.00 96.94 103 GLN A O 1
ATOM 757 N N . ALA A 1 104 ? -10.147 -1.016 16.437 1.00 96.62 104 ALA A N 1
ATOM 758 C CA . ALA A 1 104 ? -9.562 -1.521 17.678 1.00 96.62 104 ALA A CA 1
ATOM 759 C C . ALA A 1 104 ? -9.596 -0.461 18.789 1.00 96.62 104 ALA A C 1
ATOM 761 O O . ALA A 1 104 ? -9.950 -0.755 19.926 1.00 96.62 104 ALA A O 1
ATOM 762 N N . THR A 1 105 ? -9.302 0.794 18.444 1.00 97.44 105 THR A N 1
ATOM 763 C CA . THR A 1 105 ? -9.372 1.923 19.379 1.00 97.44 105 THR A CA 1
ATOM 764 C C . THR A 1 105 ? -10.803 2.177 19.867 1.00 97.44 105 THR A C 1
ATOM 766 O O . THR A 1 105 ? -11.006 2.375 21.063 1.00 97.44 105 THR A O 1
ATOM 769 N N . LEU A 1 106 ? -11.798 2.148 18.971 1.00 97.12 106 LEU A N 1
ATOM 770 C CA . LEU A 1 106 ? -13.214 2.272 19.338 1.00 97.12 106 LEU A CA 1
ATOM 771 C C . LEU A 1 106 ? -13.672 1.121 20.238 1.00 97.12 106 LEU A C 1
ATOM 773 O O . LEU A 1 106 ? -14.329 1.371 21.246 1.00 97.12 106 LEU A O 1
ATOM 777 N N . PHE A 1 107 ? -13.295 -0.115 19.902 1.00 97.00 107 PHE A N 1
ATOM 778 C CA . PHE A 1 107 ? -13.615 -1.294 20.701 1.00 97.00 107 PHE A CA 1
ATOM 779 C C . PHE A 1 107 ? -13.031 -1.200 22.111 1.00 97.00 107 PHE A C 1
ATOM 781 O O . PHE A 1 107 ? -13.757 -1.390 23.081 1.00 97.00 107 PHE A O 1
ATOM 788 N N . VAL A 1 108 ? -11.746 -0.852 22.239 1.00 96.94 108 VAL A N 1
ATOM 789 C CA . VAL A 1 108 ? -11.102 -0.704 23.551 1.00 96.94 108 VAL A CA 1
ATOM 790 C C . VAL A 1 108 ? -11.767 0.404 24.365 1.00 96.94 108 VAL A C 1
ATOM 792 O O . VAL A 1 108 ? -12.060 0.188 25.533 1.00 96.94 108 VAL A O 1
ATOM 795 N N . GLN A 1 109 ? -12.067 1.564 23.769 1.00 97.75 109 GLN A N 1
ATOM 796 C CA . GLN A 1 109 ? -12.766 2.643 24.481 1.00 97.75 109 GLN A CA 1
ATOM 797 C C . GLN A 1 109 ? -14.155 2.217 24.965 1.00 97.75 109 GLN A C 1
ATOM 799 O O . GLN A 1 109 ? -14.533 2.525 26.092 1.00 97.75 109 GLN A O 1
ATOM 804 N N . TRP A 1 110 ? -14.903 1.493 24.132 1.00 97.62 110 TRP A N 1
ATOM 805 C CA . TRP A 1 110 ? -16.204 0.948 24.505 1.00 97.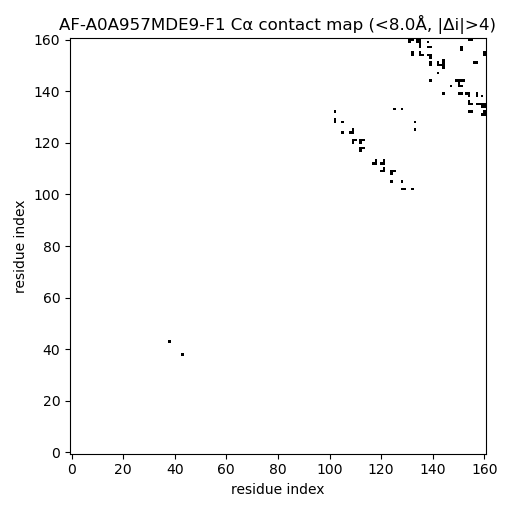62 110 TRP A CA 1
ATOM 806 C C . TRP A 1 110 ? -16.081 -0.081 25.635 1.00 97.62 110 TRP A C 1
ATOM 808 O O . TRP A 1 110 ? -16.798 0.017 26.627 1.00 97.62 110 TRP A O 1
ATOM 818 N N . ALA A 1 111 ? -15.137 -1.020 25.534 1.00 95.25 111 ALA A N 1
ATOM 819 C CA . ALA A 1 111 ? -14.901 -2.035 26.557 1.00 95.25 111 ALA A CA 1
ATOM 820 C C . ALA A 1 111 ? -14.479 -1.406 27.896 1.00 95.25 111 ALA A C 1
ATOM 822 O O . ALA A 1 111 ? -14.952 -1.828 28.952 1.00 95.25 111 ALA A O 1
ATOM 823 N N . THR A 1 112 ? -13.649 -0.358 27.861 1.00 96.94 112 THR A N 1
ATOM 824 C CA . THR A 1 112 ? -13.314 0.441 29.045 1.00 96.94 112 THR A CA 1
ATOM 825 C C . THR A 1 112 ? -14.554 1.113 29.628 1.00 96.94 112 THR A C 1
ATOM 827 O O . THR A 1 112 ? -14.783 0.989 30.825 1.00 96.94 112 THR A O 1
ATOM 830 N N . ALA A 1 113 ? -15.396 1.755 28.809 1.00 97.75 113 ALA A N 1
ATOM 831 C CA . ALA A 1 113 ? -16.627 2.392 29.285 1.00 97.75 113 ALA A CA 1
ATOM 832 C C . ALA A 1 113 ? -17.584 1.390 29.957 1.00 97.75 113 ALA A C 1
ATOM 834 O O . ALA A 1 113 ? -18.155 1.694 31.002 1.00 97.75 113 ALA A O 1
ATOM 835 N N . ILE A 1 114 ? -17.706 0.176 29.407 1.00 95.19 114 ILE A N 1
ATOM 836 C CA . ILE A 1 114 ? -18.452 -0.924 30.035 1.00 95.19 114 ILE A CA 1
ATOM 837 C C . ILE A 1 114 ? -17.832 -1.307 31.386 1.00 95.19 114 ILE A C 1
ATOM 839 O O . ILE A 1 114 ? -18.559 -1.461 32.365 1.00 95.19 114 ILE A O 1
ATOM 843 N N . SER A 1 115 ? -16.502 -1.439 31.459 1.00 94.38 115 SER A N 1
ATOM 844 C CA . SER A 1 115 ? -15.791 -1.771 32.702 1.00 94.38 115 SER A CA 1
ATOM 845 C C . SER A 1 115 ? -15.887 -0.679 33.771 1.00 94.38 115 SER A C 1
ATOM 847 O O . SER A 1 115 ? -15.804 -0.992 34.955 1.00 94.38 115 SER A O 1
ATOM 849 N N . GLU A 1 116 ? -16.026 0.583 33.370 1.00 97.19 116 GLU A N 1
ATOM 850 C CA . GLU A 1 116 ? -16.237 1.736 34.255 1.00 97.19 116 GLU A CA 1
ATOM 851 C C . GLU A 1 116 ? -17.723 1.956 34.592 1.00 97.19 116 GLU A C 1
ATOM 853 O O . GLU A 1 116 ? -18.071 2.953 35.220 1.00 97.19 116 GLU A O 1
ATOM 858 N N . GLU A 1 117 ? -18.606 1.044 34.165 1.00 96.81 117 GLU A N 1
ATOM 859 C CA . GLU A 1 117 ? -20.064 1.116 34.337 1.00 96.81 117 GLU A CA 1
ATOM 860 C C . GLU A 1 117 ? -20.704 2.379 33.718 1.00 96.81 117 GLU A C 1
ATOM 862 O O . GLU A 1 117 ? -21.834 2.752 34.041 1.00 96.81 117 GLU A O 1
ATOM 867 N N . ASN A 1 118 ? -20.018 3.019 32.767 1.00 98.00 118 ASN A N 1
ATOM 868 C CA . ASN A 1 118 ? -20.474 4.217 32.070 1.00 98.00 118 ASN A CA 1
ATOM 869 C C . ASN A 1 118 ? -21.286 3.850 30.817 1.00 98.00 118 ASN A C 1
ATOM 871 O O . ASN A 1 118 ? -20.795 3.907 29.686 1.00 98.00 118 ASN A O 1
ATOM 875 N N . GLN A 1 119 ? -22.543 3.460 31.038 1.00 97.06 119 GLN A N 1
ATOM 876 C CA . GLN A 1 119 ? -23.440 2.989 29.975 1.00 97.06 119 GLN A CA 1
ATOM 877 C C . GLN A 1 119 ? -23.720 4.056 28.909 1.00 97.06 119 GLN A C 1
ATOM 879 O O . GLN A 1 119 ? -23.710 3.735 27.725 1.00 97.06 119 GLN A O 1
ATOM 884 N N . ASP A 1 120 ? -23.868 5.328 29.295 1.00 97.62 120 ASP A N 1
ATOM 885 C CA . ASP A 1 120 ? -24.114 6.420 28.343 1.00 97.62 120 ASP A CA 1
ATOM 886 C C . ASP A 1 120 ? -22.971 6.547 27.318 1.00 97.62 120 ASP A C 1
ATOM 888 O O . ASP A 1 120 ? -23.203 6.696 26.114 1.00 97.62 120 ASP A O 1
ATOM 892 N N . LEU A 1 121 ? -21.716 6.458 27.781 1.00 97.19 121 LEU A N 1
ATOM 893 C CA . LEU A 1 121 ? -20.548 6.486 26.901 1.00 97.19 121 LEU A CA 1
ATOM 894 C C . LEU A 1 121 ? -20.434 5.204 26.068 1.00 97.19 121 LEU A C 1
ATOM 896 O O . LEU A 1 121 ? -20.100 5.277 24.883 1.00 97.19 121 LEU A O 1
ATOM 900 N N . ALA A 1 122 ? -20.707 4.043 26.665 1.00 97.62 12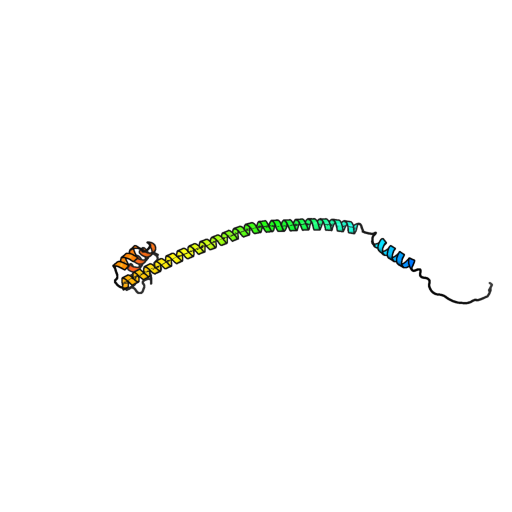2 ALA A N 1
ATOM 901 C CA . ALA A 1 122 ? -20.670 2.772 25.955 1.00 97.62 122 ALA A CA 1
ATOM 902 C C . ALA A 1 122 ? -21.684 2.751 24.798 1.00 97.62 122 ALA A C 1
ATOM 904 O O . ALA A 1 122 ? -21.303 2.478 23.659 1.00 97.62 122 ALA A O 1
ATOM 905 N N . ASP A 1 123 ? -22.935 3.135 25.048 1.00 97.38 123 ASP A N 1
ATOM 906 C CA . ASP A 1 123 ? -23.978 3.211 24.023 1.00 97.38 123 ASP A CA 1
ATOM 907 C C . ASP A 1 123 ? -23.609 4.210 22.920 1.00 97.38 123 ASP A C 1
ATOM 909 O O . ASP A 1 123 ? -23.755 3.913 21.729 1.00 97.38 123 ASP A O 1
ATOM 913 N N . PHE A 1 124 ? -23.060 5.372 23.292 1.00 97.38 124 PHE A N 1
ATOM 914 C CA . PHE A 1 124 ? -22.584 6.369 22.334 1.00 97.38 124 PHE A CA 1
ATOM 915 C C . PHE A 1 124 ? -21.481 5.823 21.412 1.00 97.38 124 PHE A C 1
ATOM 917 O O . PHE A 1 124 ? -21.524 6.029 20.194 1.00 97.38 124 PHE A O 1
ATOM 924 N N . LEU A 1 125 ? -20.489 5.123 21.969 1.00 97.69 125 LEU A N 1
ATOM 925 C CA . LEU A 1 125 ? -19.391 4.537 21.197 1.00 97.69 125 LEU A CA 1
ATOM 926 C C . LEU A 1 125 ? -19.879 3.387 20.312 1.00 97.69 125 LEU A C 1
ATOM 928 O O . LEU A 1 125 ? -19.539 3.340 19.129 1.00 97.69 125 LEU A O 1
ATOM 932 N N . TYR A 1 126 ? -20.716 2.504 20.856 1.00 96.50 126 TYR A N 1
ATOM 933 C CA . TYR A 1 126 ? -21.234 1.329 20.163 1.00 96.50 126 TYR A CA 1
ATOM 934 C C . TYR A 1 126 ? -22.129 1.700 18.968 1.00 96.50 126 TYR A C 1
ATOM 936 O O . TYR A 1 126 ? -21.987 1.136 17.881 1.00 96.50 126 TYR A O 1
ATOM 944 N N . GLN A 1 127 ? -22.978 2.728 19.094 1.00 96.31 127 GLN A N 1
ATOM 945 C CA . GLN A 1 127 ? -23.757 3.267 17.963 1.00 96.31 127 GLN A CA 1
ATOM 946 C C . GLN A 1 127 ? -22.872 3.729 16.796 1.00 96.31 127 GLN A C 1
ATOM 948 O O . GLN A 1 127 ? -23.297 3.746 15.638 1.00 96.31 127 GLN A O 1
ATOM 953 N N . ARG A 1 128 ? -21.627 4.101 17.097 1.00 95.62 128 ARG A N 1
ATOM 954 C CA . ARG A 1 128 ? -20.643 4.621 16.150 1.00 95.62 128 ARG A CA 1
ATOM 955 C C . ARG A 1 128 ? -19.720 3.541 15.596 1.00 95.62 128 ARG A C 1
ATOM 957 O O . ARG A 1 128 ? -18.910 3.840 14.717 1.00 95.62 128 ARG A O 1
ATOM 964 N N . PHE A 1 129 ? -19.854 2.299 16.064 1.00 97.19 129 PHE A N 1
ATOM 965 C CA . PHE A 1 129 ? -19.149 1.173 15.475 1.00 97.19 129 PHE A CA 1
ATOM 966 C C . PHE A 1 129 ? -19.550 1.032 14.005 1.00 97.19 129 PHE A C 1
ATOM 968 O O . PHE A 1 129 ? -20.746 1.095 13.684 1.00 97.19 129 PHE A O 1
ATOM 975 N N . PRO A 1 130 ? -18.584 0.819 13.097 1.00 95.88 130 PRO A N 1
ATOM 976 C CA . PRO A 1 130 ? -18.904 0.385 11.748 1.00 95.88 130 PRO A CA 1
ATOM 977 C C . PRO A 1 130 ? -19.640 -0.960 11.787 1.00 95.88 130 PRO A C 1
ATOM 979 O O . PRO A 1 130 ? -19.519 -1.718 12.748 1.00 95.88 130 PRO A O 1
ATOM 982 N N . ALA A 1 131 ? -20.420 -1.243 10.740 1.00 95.38 131 ALA A N 1
ATOM 983 C CA . ALA A 1 131 ? -21.299 -2.412 10.700 1.00 95.38 131 ALA A CA 1
ATOM 984 C C . ALA A 1 131 ? -20.546 -3.733 10.942 1.00 95.38 131 ALA A C 1
ATOM 986 O O . ALA A 1 131 ? -20.993 -4.520 11.766 1.00 95.38 131 ALA A O 1
ATOM 987 N N . GLU A 1 132 ? -19.391 -3.919 10.295 1.00 94.38 132 GLU A N 1
ATOM 988 C CA . GLU A 1 132 ? -18.506 -5.089 10.451 1.00 94.38 132 GLU A CA 1
ATOM 989 C C . GLU A 1 132 ? -18.131 -5.318 11.925 1.00 94.38 132 GLU A C 1
ATOM 991 O O . GLU A 1 132 ? -18.432 -6.362 12.500 1.00 94.38 132 GLU A O 1
ATOM 996 N N . LEU A 1 133 ? -17.588 -4.290 12.589 1.00 96.75 133 LEU A N 1
ATOM 997 C CA . LEU A 1 133 ? -17.219 -4.371 14.004 1.00 96.75 133 LEU A CA 1
ATOM 998 C C . LEU A 1 133 ? -18.423 -4.658 14.905 1.00 96.75 133 LEU A C 1
ATOM 1000 O O . LEU A 1 133 ? -18.297 -5.395 15.879 1.00 96.75 133 LEU A O 1
ATOM 1004 N N . ARG A 1 134 ? -19.581 -4.062 14.610 1.00 96.06 134 ARG A N 1
ATOM 1005 C CA . ARG A 1 134 ? -20.791 -4.240 15.417 1.00 96.06 134 ARG A CA 1
ATOM 1006 C C . ARG A 1 134 ? -21.287 -5.680 15.361 1.00 96.06 134 ARG A C 1
ATOM 1008 O O . ARG A 1 134 ? -21.464 -6.288 16.409 1.00 96.06 134 ARG A O 1
ATOM 1015 N N . VAL A 1 135 ? -21.425 -6.230 14.153 1.00 96.69 135 VAL A N 1
ATOM 1016 C CA . VAL A 1 135 ? -21.854 -7.619 13.939 1.00 96.69 135 VAL A CA 1
ATOM 1017 C C . VAL A 1 135 ? -20.887 -8.585 14.623 1.00 96.69 135 VAL A C 1
ATOM 1019 O O . VAL A 1 135 ? -21.325 -9.468 15.359 1.00 96.69 135 VAL A O 1
ATOM 1022 N N . ALA A 1 136 ? -19.580 -8.372 14.458 1.00 96.12 136 ALA A N 1
ATOM 1023 C CA . ALA A 1 136 ? -18.567 -9.182 15.121 1.00 96.12 136 ALA A CA 1
ATOM 1024 C C . ALA A 1 136 ? -18.626 -9.063 16.652 1.00 96.12 136 ALA A C 1
ATOM 1026 O O . ALA A 1 136 ? -18.505 -10.063 17.355 1.00 96.12 136 ALA A O 1
ATOM 1027 N N . THR A 1 137 ? -18.847 -7.859 17.190 1.00 95.94 137 THR A N 1
ATOM 1028 C CA . THR A 1 137 ? -18.944 -7.639 18.644 1.00 95.94 137 THR A CA 1
ATOM 1029 C C . THR A 1 137 ? -20.186 -8.309 19.224 1.00 95.94 137 THR A C 1
ATOM 1031 O O . THR A 1 137 ? -20.101 -8.913 20.289 1.00 95.94 137 THR A O 1
ATOM 1034 N N . ASP A 1 138 ? -21.315 -8.271 18.520 1.00 95.75 138 ASP A N 1
ATOM 1035 C CA . ASP A 1 138 ? -22.550 -8.931 18.951 1.00 95.75 138 ASP A CA 1
ATOM 1036 C C . ASP A 1 138 ? -22.401 -10.450 18.974 1.00 95.75 138 ASP A C 1
ATOM 1038 O O . ASP A 1 138 ? -22.750 -11.101 19.963 1.00 95.75 138 ASP A O 1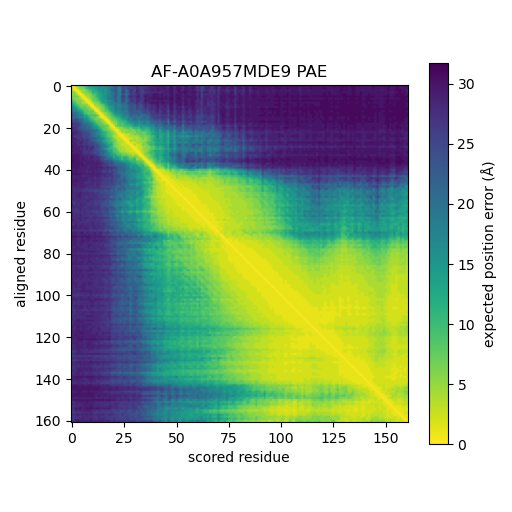
ATOM 1042 N N . ALA A 1 139 ? -21.830 -11.012 17.906 1.00 95.50 139 ALA A N 1
ATOM 1043 C CA . ALA A 1 139 ? -21.528 -12.434 17.822 1.00 95.50 139 ALA A CA 1
ATOM 1044 C C . ALA A 1 139 ? -20.537 -12.849 18.922 1.00 95.50 139 ALA A C 1
ATOM 1046 O O . ALA A 1 139 ? -20.747 -13.850 19.608 1.00 95.50 139 ALA A O 1
ATOM 1047 N N . TRP A 1 140 ? -19.501 -12.040 19.156 1.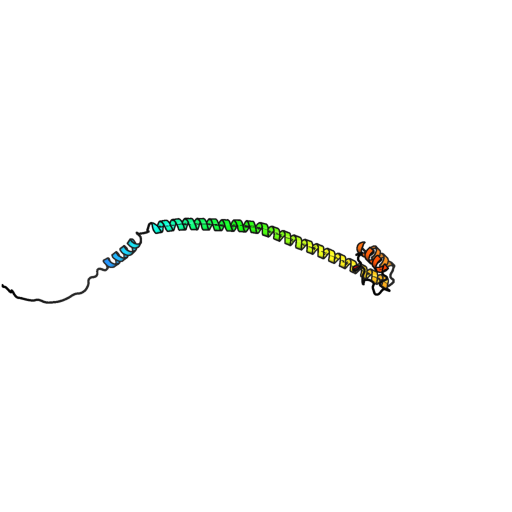00 95.44 140 TRP A N 1
ATOM 1048 C CA . TRP A 1 140 ? -18.523 -12.263 20.215 1.00 95.44 140 TRP A CA 1
ATOM 1049 C C . TRP A 1 140 ? -19.161 -12.237 21.605 1.00 95.44 140 TRP A C 1
ATOM 1051 O O . TRP A 1 140 ? -18.960 -13.165 22.385 1.00 95.44 140 TRP A O 1
ATOM 1061 N N . LEU A 1 141 ? -19.998 -11.246 21.917 1.00 93.88 141 LEU A N 1
ATOM 1062 C CA . LEU A 1 141 ? -20.714 -11.174 23.194 1.00 93.88 141 LEU A CA 1
ATOM 1063 C C . LEU A 1 141 ? -21.636 -12.380 23.415 1.00 93.88 141 LEU A C 1
ATOM 1065 O O . LEU A 1 141 ? -21.749 -12.863 24.546 1.00 93.88 141 LEU A O 1
ATOM 1069 N N . ALA A 1 142 ? -22.236 -12.920 22.350 1.00 95.00 142 ALA A N 1
ATOM 1070 C CA . ALA A 1 142 ? -23.048 -14.133 22.423 1.00 95.00 142 ALA A CA 1
ATOM 1071 C C . ALA A 1 142 ? -22.243 -15.377 22.851 1.00 95.00 142 ALA A C 1
ATOM 1073 O O . ALA A 1 142 ? -22.812 -16.287 23.456 1.00 95.00 142 ALA A O 1
ATOM 1074 N N . THR A 1 143 ? -20.921 -15.397 22.629 1.00 93.31 143 THR A N 1
ATOM 1075 C CA . THR A 1 143 ? -20.024 -16.464 23.126 1.00 93.31 143 THR A CA 1
ATOM 1076 C C . THR A 1 143 ? -19.735 -16.382 24.630 1.00 93.31 143 THR A C 1
ATOM 1078 O O . THR A 1 143 ? -19.141 -17.304 25.189 1.00 93.31 143 THR A O 1
ATOM 1081 N N . GLN A 1 144 ? -20.195 -15.316 25.297 1.00 90.69 144 GLN A N 1
ATOM 1082 C CA . GLN A 1 144 ? -20.009 -15.039 26.724 1.00 90.69 144 GLN A CA 1
ATOM 1083 C C . GLN A 1 144 ? -18.529 -15.001 27.161 1.00 90.69 144 GLN A C 1
ATOM 1085 O O . GLN A 1 144 ? -18.149 -15.727 28.083 1.00 90.69 144 GLN A O 1
ATOM 1090 N N . PRO A 1 145 ? -17.692 -14.121 26.583 1.00 87.75 145 PRO A N 1
ATOM 1091 C CA . PRO A 1 145 ? -16.232 -14.141 26.748 1.00 87.75 145 PRO A CA 1
ATOM 1092 C C . PRO A 1 145 ? -15.736 -13.956 28.190 1.00 87.75 145 PRO A C 1
ATOM 1094 O O . PRO A 1 145 ? -14.641 -14.380 28.535 1.00 87.75 145 PRO A O 1
ATOM 1097 N N . LEU A 1 146 ? -16.552 -13.375 29.074 1.00 82.62 146 LEU A N 1
ATOM 1098 C CA . LEU A 1 146 ? -16.219 -13.232 30.498 1.00 82.62 146 LEU A CA 1
ATOM 1099 C C . LEU A 1 146 ? -16.453 -14.507 31.325 1.00 82.62 146 LEU A C 1
ATOM 1101 O O . LEU A 1 146 ? -16.027 -14.583 32.475 1.00 82.62 146 LEU A O 1
ATOM 1105 N N . LYS A 1 147 ? -17.185 -15.483 30.782 1.00 88.56 147 LYS A N 1
ATOM 1106 C CA . LYS A 1 147 ? -17.571 -16.725 31.474 1.00 88.56 147 LYS A CA 1
ATOM 1107 C C . LYS A 1 147 ? -17.056 -17.971 30.766 1.00 88.56 147 LYS A C 1
ATOM 1109 O O . LYS A 1 147 ? -16.846 -18.990 31.416 1.00 88.56 147 LYS A O 1
ATOM 1114 N N . ASN A 1 148 ? -16.891 -17.890 29.451 1.00 88.94 148 ASN A N 1
ATOM 1115 C CA . ASN A 1 148 ? -16.438 -18.972 28.603 1.00 88.94 148 ASN A CA 1
ATOM 1116 C C . ASN A 1 148 ? -14.938 -18.807 28.300 1.00 88.94 148 ASN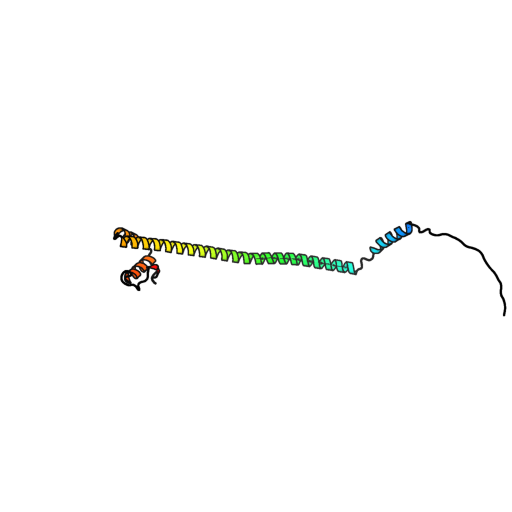 A C 1
ATOM 1118 O O . ASN A 1 148 ? -14.584 -17.903 27.544 1.00 88.94 148 ASN A O 1
ATOM 1122 N N . PRO A 1 149 ? -14.058 -19.659 28.853 1.00 88.31 149 PRO A N 1
ATOM 1123 C CA . PRO A 1 149 ? -12.623 -19.581 28.590 1.00 88.31 149 PRO A CA 1
ATOM 1124 C C . PRO A 1 149 ? -12.243 -19.954 27.148 1.00 88.31 149 PRO A C 1
ATOM 1126 O O . PRO A 1 149 ? -11.157 -19.586 26.713 1.00 88.31 149 PRO A O 1
ATOM 1129 N N . ASP A 1 150 ? -13.119 -20.650 26.415 1.00 90.75 150 ASP A N 1
ATOM 1130 C CA . ASP A 1 150 ? -12.904 -21.029 25.012 1.00 90.75 150 ASP A CA 1
ATOM 1131 C C . ASP A 1 150 ? -13.432 -19.969 24.027 1.00 90.75 150 ASP A C 1
ATOM 1133 O O . ASP A 1 150 ? -13.380 -20.161 22.810 1.00 90.75 150 ASP A O 1
ATOM 1137 N N . ALA A 1 151 ? -13.991 -18.862 24.527 1.00 90.62 151 ALA A N 1
ATOM 1138 C CA . ALA A 1 151 ? -14.423 -17.764 23.675 1.00 90.62 151 ALA A CA 1
ATOM 1139 C C . ALA A 1 151 ? -13.214 -17.088 23.000 1.00 90.62 151 ALA A C 1
ATOM 1141 O O . ALA A 1 151 ? -12.158 -16.961 23.628 1.00 90.62 151 ALA A O 1
ATOM 1142 N N . PRO A 1 152 ? -13.361 -16.598 21.755 1.00 92.69 152 PRO A N 1
ATOM 1143 C CA . PRO A 1 152 ? -12.326 -15.799 21.103 1.00 92.69 152 PRO A CA 1
ATOM 1144 C C . PRO A 1 152 ? -11.901 -14.607 21.967 1.00 92.69 152 PRO A C 1
ATOM 1146 O O . PRO A 1 152 ? -12.709 -14.069 22.728 1.00 92.69 152 PRO A O 1
ATOM 1149 N N . ALA A 1 153 ? -10.648 -14.163 21.855 1.00 89.62 153 ALA A N 1
ATOM 1150 C CA . ALA A 1 153 ? -10.125 -13.134 22.756 1.00 89.62 153 ALA A CA 1
ATOM 1151 C C . ALA A 1 153 ? -10.733 -11.752 22.475 1.00 89.62 153 ALA A C 1
ATOM 1153 O O . ALA A 1 153 ? -10.904 -10.940 23.386 1.00 89.62 153 ALA A O 1
ATOM 1154 N N . THR A 1 154 ? -11.060 -11.477 21.210 1.00 91.62 154 THR A N 1
ATOM 1155 C CA . THR A 1 154 ? -11.650 -10.209 20.768 1.00 91.62 154 THR A CA 1
ATOM 1156 C C . THR A 1 154 ? -12.630 -10.430 19.611 1.00 91.62 154 THR A C 1
ATOM 1158 O O . THR A 1 154 ? -12.518 -11.436 18.907 1.00 91.62 154 THR A O 1
ATOM 1161 N N . PRO A 1 155 ? -13.531 -9.469 19.326 1.00 93.94 155 PRO A N 1
ATOM 1162 C CA . PRO A 1 155 ? -14.396 -9.526 18.147 1.00 93.94 155 PRO A CA 1
ATOM 1163 C C . PRO A 1 155 ? -13.650 -9.648 16.814 1.00 93.94 155 PRO A C 1
ATOM 1165 O O . PRO A 1 155 ? -14.202 -10.175 15.860 1.00 93.94 155 PRO A O 1
ATOM 1168 N N . PHE A 1 156 ? -12.396 -9.191 16.739 1.00 94.50 156 PHE A N 1
ATOM 1169 C CA . PHE A 1 156 ? -11.582 -9.238 15.519 1.00 94.50 156 PHE A CA 1
ATOM 1170 C C . PHE A 1 156 ? -11.150 -10.659 15.121 1.00 94.50 156 PHE A C 1
ATOM 1172 O O . PHE A 1 156 ? -10.619 -10.851 14.031 1.00 94.50 156 PHE A O 1
ATOM 1179 N N . GLU A 1 157 ? -11.345 -11.645 16.001 1.00 93.69 157 GLU A N 1
ATOM 1180 C CA . GLU A 1 157 ? -11.077 -13.067 15.741 1.00 93.69 157 GLU A CA 1
ATOM 1181 C C . GLU A 1 157 ? -12.340 -13.839 15.321 1.00 93.69 157 GLU A C 1
ATOM 1183 O O . GLU A 1 157 ? -12.266 -15.030 15.017 1.00 93.69 157 GLU A O 1
ATOM 1188 N N . MET A 1 158 ? -13.503 -13.178 15.318 1.00 92.94 158 MET A N 1
ATOM 1189 C CA . MET A 1 158 ? -14.770 -13.775 14.901 1.00 92.94 158 MET A CA 1
ATOM 1190 C C . MET A 1 158 ? -14.809 -13.961 13.381 1.00 92.94 158 MET A C 1
ATOM 1192 O O . MET A 1 158 ? -14.230 -13.176 12.634 1.00 92.94 158 MET A O 1
ATOM 1196 N N . ALA A 1 159 ? -15.541 -14.972 12.907 1.00 92.25 159 ALA A N 1
ATOM 1197 C CA . ALA A 1 159 ? -15.733 -15.197 11.470 1.00 92.25 159 ALA A CA 1
ATOM 1198 C C . ALA A 1 159 ? -16.623 -14.121 10.820 1.00 92.25 159 ALA A C 1
ATOM 1200 O O . ALA A 1 159 ? -16.636 -13.964 9.602 1.00 92.25 159 ALA A O 1
ATOM 1201 N N . GLU A 1 160 ? -17.400 -13.422 11.641 1.00 90.75 160 GLU A N 1
ATOM 1202 C CA . GLU A 1 160 ? -18.326 -12.363 11.271 1.00 90.75 160 GLU A CA 1
ATOM 1203 C C . GLU A 1 160 ? -17.661 -10.987 11.078 1.00 90.75 160 GLU A C 1
ATOM 1205 O O . GLU A 1 160 ? -18.360 -10.041 10.703 1.00 90.75 160 GLU A O 1
ATOM 1210 N N . TYR A 1 161 ? -16.355 -10.868 11.350 1.00 86.75 161 TYR A N 1
ATOM 1211 C CA . TYR A 1 161 ? -15.552 -9.660 11.128 1.00 86.75 161 TYR A CA 1
ATOM 1212 C C . TYR A 1 161 ? -14.974 -9.615 9.707 1.00 86.75 161 TYR A C 1
ATOM 1214 O O . TYR A 1 161 ? -15.132 -8.562 9.046 1.00 86.75 161 TYR A O 1
#

Secondary structure (DSSP, 8-state):
--------------------HHHHHHHHHHHHHHTTS---HHHHHHHHHHHHHHHHHHHHHHHHHHHHHHHHHHHHHHHHHHHHHHHHHHHHHHHHHHHHHHHHHHHHHHHHHHHTT-HHHHHHHHHTS-HHHHHHHHHHHHT-TTT-TTS-SSGGGSTT-